Protein AF-A0A175JUQ3-F1 (afdb_monomer_lite)

Radius of gyration: 34.85 Å; chains: 1; bounding box: 75×27×111 Å

Secondary structure (DSSP, 8-state):
-HHHHHHHHHHHHHHHHHHHHHHHHHHHHHHHHHHHHHHHHHHHHHHHHHHHHHHHHHHHHHHHHHTTGGGS---HHHHHHHHT---S-HHHHHHHHHHHHHHHHHHHTT-TT-SPPBS-EEEEE-S-B--SSTTBPPB-TT-EEEEEE--SSEEEEEETTEEEEEEGGGEEE-----

Foldseek 3Di:
DVVVVVVVVVVVVVVVVVVVVVVVVVVVVVVVVVVVVVVVVVVVVVVVVVVVVVVVVVVVQVVCVVVVVVVPDVPVVLVVVLVPDDPDDPPVVVVVNCCVVVVVVVVVVVPPDDDQFDPKAKWAFQDFDDDPDPQADGDDHRDIWIFRADPPQWTWTDDPRDIHIDGPVRIDGDDPPD

InterPro domains:
  IPR001452 SH3 domain [PF07653] (122-172)
  IPR001452 SH3 domain [PR00452] (135-150)
  IPR001452 SH3 domain [PR00452] (151-160)
  IPR001452 SH3 domain [PR00452] (162-174)
  IPR001452 SH3 domain [PS50002] (118-176)
  IPR001452 SH3 domain [SM00326] (121-175)
  IPR036028 SH3-like domain superfamily [SSF50044] (119-172)
  IPR050384 Endophilin/SH3RF [PTHR14167] (102-172)

Sequence (178 aa):
MDKIKQQVMKKKKKKLACSSLISINKKYQQSKEEYLEMRNELKNDRNILLKTISEIAESIGQVFIREGWGCLTMNSKIIERVSQYHWKDEEKNILELTNVITNSVKTHSVQNTTRKPTNVFHGRVVYSYNPQNEYELKLEKGEWITVISTDGEWWEGESKGKIGIFPSHYVERDVKIN

pLDDT: mean 70.4, std 18.43, range [35.06, 96.44]

Organism: Entamoeba histolytica (NCBI:txid5759)

Structure (mmCIF, N/CA/C/O backbone):
data_AF-A0A175JUQ3-F1
#
_entry.id   AF-A0A175JUQ3-F1
#
loop_
_atom_site.group_PDB
_atom_site.id
_atom_site.type_symbol
_atom_site.label_atom_id
_atom_site.label_alt_id
_atom_site.label_comp_id
_atom_site.label_asym_id
_atom_site.label_entity_id
_atom_site.label_seq_id
_atom_site.pdbx_PDB_ins_code
_atom_site.Cartn_x
_atom_site.Cartn_y
_atom_site.Cartn_z
_atom_site.occupancy
_atom_site.B_iso_or_equiv
_atom_site.auth_seq_id
_atom_site.auth_comp_id
_atom_site.auth_asym_id
_atom_site.auth_atom_id
_atom_site.pdbx_PDB_model_num
ATOM 1 N N . MET A 1 1 ? -54.590 1.247 78.002 1.00 59.09 1 MET A N 1
ATOM 2 C CA . MET A 1 1 ? -53.543 0.295 77.559 1.00 59.09 1 MET A CA 1
ATOM 3 C C . MET A 1 1 ? -53.366 0.259 76.036 1.00 59.09 1 MET A C 1
ATOM 5 O O . MET A 1 1 ? -52.228 0.254 75.577 1.00 59.09 1 MET A O 1
ATOM 9 N N . ASP A 1 2 ? -54.436 0.322 75.236 1.00 74.38 2 ASP A N 1
ATOM 10 C CA . ASP A 1 2 ? -54.340 0.114 73.775 1.00 74.38 2 ASP A CA 1
ATOM 11 C C . ASP A 1 2 ? -53.711 1.257 72.970 1.00 74.38 2 ASP A C 1
ATOM 13 O O . ASP A 1 2 ? -52.969 1.004 72.019 1.00 74.38 2 ASP A O 1
ATOM 17 N N . LYS A 1 3 ? -53.904 2.518 73.387 1.00 72.44 3 LYS A N 1
ATOM 18 C CA . LYS A 1 3 ? -53.260 3.676 72.733 1.00 72.44 3 LYS A CA 1
ATOM 19 C C . LYS A 1 3 ? -51.727 3.615 72.815 1.00 72.44 3 LYS A C 1
ATOM 21 O O . LYS A 1 3 ? -51.049 3.898 71.831 1.00 72.44 3 LYS A O 1
ATOM 26 N N . ILE A 1 4 ? -51.183 3.173 73.952 1.00 75.62 4 ILE A N 1
ATOM 27 C CA . ILE A 1 4 ? -49.732 3.025 74.162 1.00 75.62 4 ILE A CA 1
ATOM 28 C C . ILE A 1 4 ? -49.182 1.882 73.295 1.00 75.62 4 ILE A C 1
ATOM 30 O O . ILE A 1 4 ? -48.178 2.063 72.605 1.00 75.62 4 ILE A O 1
ATOM 34 N N . LYS A 1 5 ? -49.877 0.735 73.233 1.00 74.00 5 LYS A N 1
ATOM 35 C CA . LYS A 1 5 ? -49.496 -0.396 72.367 1.00 74.00 5 LYS A CA 1
ATOM 36 C C . LYS A 1 5 ? -49.482 -0.010 70.881 1.00 74.00 5 LYS A C 1
ATOM 38 O O . LYS A 1 5 ? -48.518 -0.325 70.182 1.00 74.00 5 LYS A O 1
ATOM 43 N N . GLN A 1 6 ? -50.482 0.734 70.401 1.00 70.62 6 GLN A N 1
ATOM 44 C CA . GLN A 1 6 ? -50.504 1.231 69.017 1.00 70.62 6 GLN A CA 1
ATOM 45 C C . GLN A 1 6 ? -49.344 2.190 68.710 1.00 70.62 6 GLN A C 1
ATOM 47 O O . GLN A 1 6 ? -48.763 2.136 67.622 1.00 70.62 6 GLN A O 1
ATOM 52 N N . GLN A 1 7 ? -48.970 3.048 69.660 1.00 66.31 7 GLN A N 1
ATOM 53 C CA . GLN A 1 7 ? -47.892 4.019 69.476 1.00 66.31 7 GLN A CA 1
ATOM 54 C C . GLN A 1 7 ? -46.507 3.349 69.448 1.00 66.31 7 GLN A C 1
ATOM 56 O O . GLN A 1 7 ? -45.663 3.704 68.620 1.00 66.31 7 GLN A O 1
ATOM 61 N N . VAL A 1 8 ? -46.304 2.318 70.275 1.00 70.75 8 VAL A N 1
ATOM 62 C CA . VAL A 1 8 ? -45.103 1.465 70.257 1.00 70.75 8 VAL A CA 1
ATOM 63 C C . VAL A 1 8 ? -45.001 0.691 68.939 1.00 70.75 8 VAL A C 1
ATOM 65 O O . VAL A 1 8 ? -43.941 0.687 68.310 1.00 70.75 8 VAL A O 1
ATOM 68 N N . MET A 1 9 ? -46.106 0.117 68.452 1.00 63.47 9 MET A N 1
ATOM 69 C CA . MET A 1 9 ? -46.150 -0.597 67.168 1.00 63.47 9 MET A CA 1
ATOM 70 C C . MET A 1 9 ? -45.868 0.328 65.972 1.00 63.47 9 MET A C 1
ATOM 72 O O . MET A 1 9 ? -45.107 -0.044 65.075 1.00 63.47 9 MET A O 1
ATOM 76 N N . LYS A 1 10 ? -46.398 1.563 65.973 1.00 68.12 10 LYS A N 1
ATOM 77 C CA . LYS A 1 10 ? -46.084 2.587 64.955 1.00 68.12 10 LYS A CA 1
ATOM 78 C C . LYS A 1 10 ? -44.605 2.989 64.972 1.00 68.12 10 LYS A C 1
ATOM 80 O O . LYS A 1 10 ? -43.996 3.063 63.905 1.00 68.12 10 LYS A O 1
ATOM 85 N N . LYS A 1 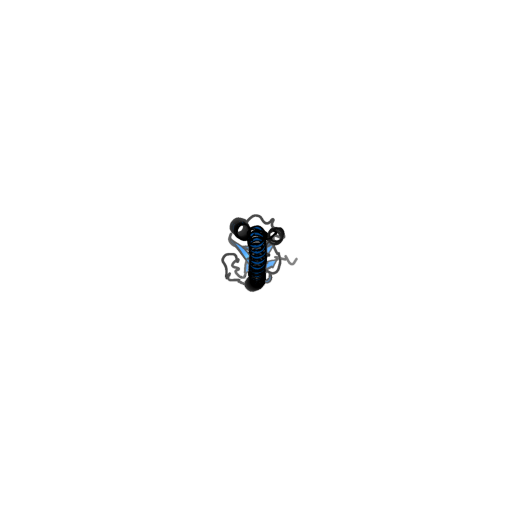11 ? -44.005 3.209 66.152 1.00 64.38 11 LYS A N 1
ATOM 86 C CA . LYS A 1 11 ? -42.563 3.508 66.280 1.00 64.38 11 LYS A CA 1
ATOM 87 C C . LYS A 1 11 ? -41.694 2.345 65.790 1.00 64.38 11 LYS A C 1
ATOM 89 O O . LYS A 1 11 ? -40.727 2.583 65.070 1.00 64.38 11 LYS A O 1
ATOM 94 N N . LYS A 1 12 ? -42.060 1.098 66.110 1.00 63.56 12 LYS A N 1
ATOM 95 C CA . LYS A 1 12 ? -41.340 -0.109 65.670 1.00 63.56 12 LYS A CA 1
ATOM 96 C C . LYS A 1 12 ? -41.406 -0.285 64.146 1.00 63.56 12 LYS A C 1
ATOM 98 O O . LYS A 1 12 ? -40.365 -0.498 63.535 1.00 63.56 12 LYS A O 1
ATOM 103 N N . LYS A 1 13 ? -42.576 -0.072 63.521 1.00 59.97 13 LYS A N 1
ATOM 104 C CA . LYS A 1 13 ? -42.738 -0.053 62.050 1.00 59.97 13 LYS A CA 1
ATOM 105 C C . LYS A 1 13 ? -41.916 1.052 61.374 1.00 59.97 13 LYS A C 1
ATOM 107 O O . LYS A 1 13 ? -41.237 0.771 60.394 1.00 59.97 13 LYS A O 1
ATOM 112 N N . LYS A 1 14 ? -41.912 2.281 61.915 1.00 63.16 14 LYS A N 1
ATOM 113 C CA . LYS A 1 14 ? -41.066 3.383 61.403 1.00 63.16 14 LYS A CA 1
ATOM 114 C C . LYS A 1 14 ? -39.569 3.057 61.488 1.00 63.16 14 LYS A C 1
ATOM 116 O O . LYS A 1 14 ? -38.832 3.345 60.551 1.00 63.16 14 LYS A O 1
ATOM 121 N N . LYS A 1 15 ? -39.121 2.433 62.584 1.00 62.12 15 LYS A N 1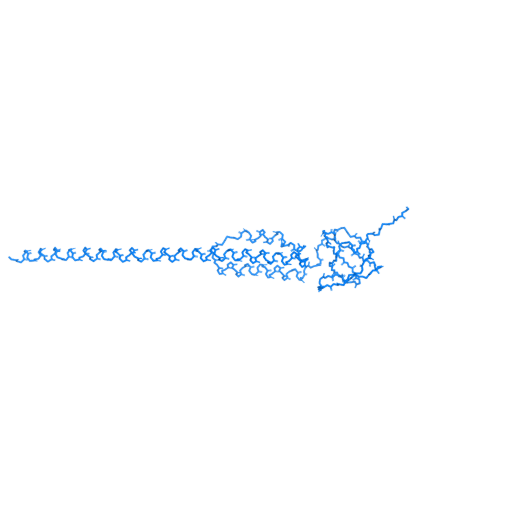
ATOM 122 C CA . LYS A 1 15 ? -37.716 2.032 62.774 1.00 62.12 15 LYS A CA 1
ATOM 123 C C . LYS A 1 15 ? -37.303 0.905 61.811 1.00 62.12 15 LYS A C 1
ATOM 125 O O . LYS A 1 15 ? -36.216 0.971 61.249 1.00 62.12 15 LYS A O 1
ATOM 130 N N . LEU A 1 16 ? -38.193 -0.064 61.564 1.00 61.41 16 LEU A N 1
ATOM 131 C CA . LEU A 1 16 ? -37.998 -1.150 60.587 1.00 61.41 16 LEU A CA 1
ATOM 132 C C . LEU A 1 16 ? -37.934 -0.634 59.136 1.00 61.41 16 LEU A C 1
ATOM 134 O O . LEU A 1 16 ? -37.103 -1.082 58.351 1.00 61.41 16 LEU A O 1
ATOM 138 N N . ALA A 1 17 ? -38.782 0.341 58.791 1.00 67.00 17 ALA A N 1
ATOM 139 C CA . ALA A 1 17 ? -38.772 0.989 57.479 1.00 67.00 17 ALA A CA 1
ATOM 140 C C . ALA A 1 17 ? -37.464 1.763 57.231 1.00 67.00 17 ALA A C 1
ATOM 142 O O . ALA A 1 17 ? -36.911 1.712 56.135 1.00 67.00 17 ALA A O 1
ATOM 143 N N . CYS A 1 18 ? -36.928 2.417 58.267 1.00 68.56 18 CYS A N 1
ATOM 144 C CA . CYS A 1 18 ? -35.662 3.144 58.185 1.00 68.56 18 CYS A CA 1
ATOM 145 C C . CYS A 1 18 ? -34.459 2.199 57.998 1.00 68.56 18 CYS A C 1
ATOM 147 O O . CYS A 1 18 ? -33.593 2.467 57.169 1.00 68.56 18 CYS A O 1
ATOM 149 N N . SER A 1 19 ? -34.423 1.049 58.688 1.00 73.62 19 SER A N 1
ATOM 150 C CA . SER A 1 19 ? -33.337 0.074 58.487 1.00 73.62 19 SER A CA 1
ATOM 151 C C . SER A 1 19 ? -33.409 -0.609 57.117 1.00 73.62 19 SER A C 1
ATOM 153 O O . SER A 1 19 ? -32.368 -0.853 56.508 1.00 73.62 19 SER A O 1
ATOM 155 N N . SER A 1 20 ? -34.618 -0.865 56.599 1.00 78.44 20 SER A N 1
ATOM 156 C CA . SER A 1 20 ? -34.800 -1.349 55.223 1.00 78.44 20 SER A CA 1
ATOM 157 C C . SER A 1 20 ? -34.261 -0.350 54.203 1.00 78.44 20 SER A C 1
ATOM 159 O O . SER A 1 20 ? -33.478 -0.738 53.341 1.00 78.44 20 SER A O 1
ATOM 161 N N . LEU A 1 21 ? -34.589 0.938 54.333 1.00 76.31 21 LEU A N 1
ATOM 162 C CA . LEU A 1 21 ? -34.089 1.985 53.434 1.00 76.31 21 LEU A CA 1
ATOM 163 C C . LEU A 1 21 ? -32.560 2.090 53.436 1.00 76.31 21 LEU A C 1
ATOM 165 O O . LEU A 1 21 ? -31.958 2.195 52.372 1.00 76.31 21 LEU A O 1
ATOM 169 N N . ILE A 1 22 ? -31.922 1.994 54.605 1.00 82.88 22 ILE A N 1
ATOM 170 C CA . ILE A 1 22 ? -30.454 1.993 54.712 1.00 82.88 22 ILE A CA 1
ATOM 171 C C . ILE A 1 22 ? -29.861 0.786 53.978 1.00 82.88 22 ILE A C 1
ATOM 173 O O . ILE A 1 22 ? -28.902 0.933 53.222 1.00 82.88 22 ILE A O 1
ATOM 177 N N . SER A 1 23 ? -30.448 -0.400 54.160 1.00 84.50 23 SER A N 1
ATOM 178 C CA . SER A 1 23 ? -29.981 -1.613 53.482 1.00 84.50 23 SER A CA 1
ATOM 179 C C . SER A 1 23 ? -30.143 -1.537 51.959 1.00 84.50 23 SER A C 1
ATOM 181 O O . SER A 1 23 ? -29.254 -1.964 51.226 1.00 84.50 23 SER A O 1
ATOM 183 N N . ILE A 1 24 ? -31.235 -0.935 51.481 1.00 81.44 24 ILE A N 1
ATOM 184 C CA . ILE A 1 24 ? -31.505 -0.724 50.055 1.00 81.44 24 ILE A CA 1
ATOM 185 C C . ILE A 1 24 ? -30.519 0.288 49.471 1.00 81.44 24 ILE A C 1
ATOM 187 O O . ILE A 1 24 ? -29.923 0.019 48.434 1.00 81.44 24 ILE A O 1
ATOM 191 N N . ASN A 1 25 ? -30.282 1.413 50.153 1.00 79.50 25 ASN A N 1
ATOM 192 C CA . ASN A 1 25 ? -29.301 2.399 49.706 1.00 79.50 25 ASN A CA 1
ATOM 193 C C . ASN A 1 25 ? -27.888 1.798 49.658 1.00 79.50 25 ASN A C 1
ATOM 195 O O . ASN A 1 25 ? -27.155 2.047 48.710 1.00 79.50 25 ASN A O 1
ATOM 199 N N . LYS A 1 26 ? -27.522 0.945 50.625 1.00 89.94 26 LYS A N 1
ATOM 200 C CA . LYS A 1 26 ? -26.234 0.236 50.609 1.00 89.94 26 LYS A CA 1
ATOM 201 C C . LYS A 1 26 ? -26.100 -0.678 49.385 1.00 89.94 26 LYS A C 1
ATOM 203 O O . LYS A 1 26 ? -25.078 -0.625 48.711 1.00 89.94 26 LYS A O 1
ATOM 208 N N . LYS A 1 27 ? -27.140 -1.458 49.061 1.00 89.88 27 LYS A N 1
ATOM 209 C CA . LYS A 1 27 ? -27.172 -2.287 47.841 1.00 89.88 27 LYS A CA 1
ATOM 210 C C . LYS A 1 27 ? -27.084 -1.446 46.567 1.00 89.88 27 LYS A C 1
ATOM 212 O O . LYS A 1 27 ? -26.384 -1.826 45.638 1.00 89.88 27 LYS A O 1
ATOM 217 N N . TYR A 1 28 ? -27.762 -0.300 46.536 1.00 83.19 28 TYR A N 1
ATOM 218 C CA . TYR A 1 28 ? -27.698 0.627 45.410 1.00 83.19 28 TYR A CA 1
ATOM 219 C C . TYR A 1 28 ? -26.287 1.194 45.203 1.00 83.19 28 TYR A C 1
ATOM 221 O O . TYR A 1 28 ? -25.817 1.225 44.072 1.00 83.19 28 TYR A O 1
ATOM 229 N N . GLN A 1 29 ? -25.591 1.602 46.272 1.00 84.25 29 GLN A N 1
ATOM 230 C CA . GLN A 1 29 ? -24.213 2.097 46.149 1.00 84.25 29 GLN A CA 1
ATOM 231 C C . GLN A 1 29 ? -23.262 1.012 45.639 1.00 84.25 29 GLN A C 1
ATOM 233 O O . GLN A 1 29 ? -22.484 1.283 44.734 1.00 84.25 29 GLN A O 1
ATOM 238 N N . GLN A 1 30 ? -23.383 -0.215 46.149 1.00 92.06 30 GLN A N 1
ATOM 239 C CA . GLN A 1 30 ? -22.554 -1.331 45.697 1.00 92.06 30 GLN A CA 1
ATOM 240 C C . GLN A 1 30 ? -22.781 -1.646 44.210 1.00 92.06 30 GLN A C 1
ATOM 242 O O . GLN A 1 30 ? -21.837 -1.695 43.433 1.00 92.06 30 GLN A O 1
ATOM 247 N N . SER A 1 31 ? -24.041 -1.751 43.781 1.00 85.88 31 SER A N 1
ATOM 248 C CA . SER A 1 31 ? -24.365 -1.995 42.369 1.00 85.88 31 SER A CA 1
ATOM 249 C C . SER A 1 31 ? -23.921 -0.841 41.455 1.00 85.88 31 SER A C 1
ATOM 251 O O . SER A 1 31 ? -23.535 -1.055 40.306 1.00 85.88 31 SER A O 1
ATOM 253 N N . LYS A 1 32 ? -23.926 0.399 41.962 1.00 89.38 32 LYS A N 1
ATOM 254 C CA . LYS A 1 32 ? -23.399 1.568 41.249 1.00 89.38 32 LYS A CA 1
ATOM 255 C C . LYS A 1 32 ? -21.877 1.499 41.075 1.00 89.38 32 LYS A C 1
ATOM 257 O O . LYS A 1 32 ? -21.392 1.890 40.015 1.00 89.38 32 LYS A O 1
ATOM 262 N N . GLU A 1 33 ? -21.142 1.050 42.090 1.00 91.38 33 GLU A N 1
ATOM 263 C CA . GLU A 1 33 ? -19.687 0.848 42.015 1.00 91.38 33 GLU A CA 1
ATOM 264 C C . GLU A 1 33 ? -19.333 -0.243 40.998 1.00 91.38 33 GLU A C 1
ATOM 266 O O . GLU A 1 33 ? -18.528 0.014 40.107 1.00 91.38 33 GLU A O 1
ATOM 271 N N . GLU A 1 34 ? -20.028 -1.382 41.032 1.00 91.44 34 GLU A N 1
ATOM 272 C CA . GLU A 1 34 ? -19.866 -2.472 40.054 1.00 91.44 34 GLU A CA 1
ATOM 273 C C . GLU A 1 34 ? -20.115 -1.991 38.610 1.00 91.44 34 GLU A C 1
ATOM 275 O O . GLU A 1 34 ? -19.347 -2.285 37.694 1.00 91.44 34 GLU A O 1
ATOM 280 N N . TYR A 1 35 ? -21.152 -1.173 38.392 1.00 82.38 35 TYR A N 1
ATOM 281 C CA . TYR A 1 35 ? -21.417 -0.567 37.082 1.00 82.38 35 TYR A CA 1
ATOM 282 C C . TYR A 1 35 ? -20.300 0.390 36.628 1.00 82.38 35 TYR A C 1
ATOM 284 O O . TYR A 1 35 ? -19.966 0.458 35.442 1.00 82.38 35 TYR A O 1
ATOM 292 N N . LEU A 1 36 ? -19.733 1.169 37.553 1.00 84.69 36 LEU A N 1
ATOM 293 C CA . LEU A 1 36 ? -18.638 2.098 37.262 1.00 84.69 36 LEU A CA 1
ATOM 294 C C . LEU A 1 36 ? -17.354 1.360 36.877 1.00 84.69 36 LEU A C 1
ATOM 296 O O . LEU A 1 36 ? -16.658 1.811 35.967 1.00 84.69 36 LEU A O 1
ATOM 300 N N . GLU A 1 37 ? -17.067 0.243 37.539 1.00 92.56 37 GLU A N 1
ATOM 301 C CA . GLU A 1 37 ? -15.923 -0.617 37.246 1.00 92.56 37 GLU A CA 1
ATOM 302 C C . GLU A 1 37 ? -16.051 -1.246 35.856 1.00 92.56 37 GLU A C 1
ATOM 304 O O . GLU A 1 37 ? -15.208 -0.998 34.994 1.00 92.56 37 GLU A O 1
ATOM 309 N N . MET A 1 38 ? -17.189 -1.884 35.572 1.00 89.38 38 MET A N 1
ATOM 310 C CA . MET A 1 38 ? -17.497 -2.458 34.257 1.00 89.38 38 MET A CA 1
ATOM 311 C C . MET A 1 38 ? -17.416 -1.417 33.127 1.00 89.38 38 MET A C 1
ATOM 313 O O . MET A 1 38 ? -16.899 -1.675 32.040 1.00 89.38 38 MET A O 1
ATOM 317 N N . ARG A 1 39 ? -17.877 -0.184 33.378 1.00 83.06 39 ARG A N 1
ATOM 318 C CA . ARG A 1 39 ? -17.752 0.921 32.415 1.00 83.06 39 ARG A CA 1
ATOM 319 C C . ARG A 1 39 ? -16.293 1.299 32.143 1.00 83.06 39 ARG A C 1
ATOM 321 O O . ARG A 1 39 ? -15.976 1.733 31.034 1.00 83.06 39 ARG A O 1
ATOM 328 N N . ASN A 1 40 ? -15.426 1.233 33.148 1.00 86.44 40 ASN A N 1
ATOM 329 C CA . ASN A 1 40 ? -14.011 1.554 32.988 1.00 86.44 40 ASN A CA 1
ATOM 330 C C . ASN A 1 40 ? -13.266 0.444 32.240 1.00 86.44 40 ASN A C 1
ATOM 332 O O . ASN A 1 40 ? -12.444 0.771 31.387 1.00 86.44 40 ASN A O 1
ATOM 336 N N . GLU A 1 41 ? -13.609 -0.822 32.479 1.00 88.44 41 GLU A N 1
ATOM 337 C CA . GLU A 1 41 ? -13.105 -1.963 31.701 1.00 88.44 41 GLU A CA 1
ATOM 338 C C . GLU A 1 41 ? -13.455 -1.814 30.216 1.00 88.44 41 GLU A C 1
ATOM 340 O O . GLU A 1 41 ? -12.561 -1.774 29.377 1.00 88.44 41 GLU A O 1
ATOM 345 N N . LEU A 1 42 ? -14.725 -1.542 29.893 1.00 80.75 42 LEU A N 1
ATOM 346 C CA . LEU A 1 42 ? -15.169 -1.272 28.516 1.00 80.75 42 LEU A CA 1
ATOM 347 C C . LEU A 1 42 ? -14.404 -0.119 27.848 1.00 80.75 42 LEU A C 1
ATOM 349 O O . LEU A 1 42 ? -14.066 -0.175 26.665 1.00 80.75 42 LEU A O 1
ATOM 353 N N . LYS A 1 43 ? -14.112 0.955 28.593 1.00 79.38 43 LYS A N 1
ATOM 354 C CA . LYS A 1 43 ? -13.283 2.056 28.074 1.00 79.38 43 LYS A CA 1
ATOM 355 C C . LYS A 1 43 ? -11.852 1.611 27.795 1.00 79.38 43 LYS A C 1
ATOM 357 O O . LYS A 1 43 ? -11.260 2.095 26.831 1.00 79.38 43 LYS A O 1
ATOM 362 N N . ASN A 1 44 ? -11.293 0.759 28.647 1.00 85.38 44 ASN A N 1
ATOM 363 C CA . ASN A 1 44 ? -9.950 0.231 28.478 1.00 85.38 44 ASN A CA 1
ATOM 364 C C . ASN A 1 44 ? -9.875 -0.676 27.244 1.00 85.38 44 ASN A C 1
ATOM 366 O O . ASN A 1 44 ? -9.029 -0.447 26.383 1.00 85.38 44 ASN A O 1
ATOM 370 N N . ASP A 1 45 ? -10.827 -1.595 27.090 1.00 84.69 45 ASP A N 1
ATOM 371 C CA . ASP A 1 45 ? -10.925 -2.488 25.931 1.00 84.69 45 ASP A CA 1
ATOM 372 C C . ASP A 1 45 ? -11.070 -1.702 24.625 1.00 84.69 45 ASP A C 1
ATOM 374 O O . ASP A 1 45 ? -10.360 -1.957 23.651 1.00 84.69 45 ASP A O 1
ATOM 378 N N . ARG A 1 46 ? -11.904 -0.652 24.621 1.00 78.56 46 ARG A N 1
ATOM 379 C CA . ARG A 1 46 ? -12.022 0.271 23.483 1.00 78.56 46 ARG A CA 1
ATOM 380 C C . ARG A 1 46 ? -10.683 0.915 23.124 1.00 78.56 46 ARG A C 1
ATOM 382 O O . ARG A 1 46 ? -10.347 1.035 21.949 1.00 78.56 46 ARG A O 1
ATOM 389 N N . ASN A 1 47 ? -9.926 1.370 24.120 1.00 73.88 47 ASN A N 1
ATOM 390 C CA . ASN A 1 47 ? -8.632 2.006 23.878 1.00 73.88 47 ASN A CA 1
ATOM 391 C C . ASN A 1 47 ? -7.605 1.001 23.334 1.00 73.88 47 ASN A C 1
ATOM 393 O O . ASN A 1 47 ? -6.828 1.356 22.448 1.00 73.88 47 ASN A O 1
ATOM 397 N N . ILE A 1 48 ? -7.630 -0.245 23.818 1.00 77.50 48 ILE A N 1
ATOM 398 C CA . ILE A 1 48 ? -6.793 -1.333 23.298 1.00 77.50 48 ILE A CA 1
ATOM 399 C C . ILE A 1 48 ? -7.121 -1.590 21.825 1.00 77.50 48 ILE A C 1
ATOM 401 O O . ILE A 1 48 ? -6.203 -1.589 21.006 1.00 77.50 48 ILE A O 1
ATOM 405 N N . LEU A 1 49 ? -8.406 -1.724 21.477 1.00 70.50 49 LEU A N 1
ATOM 406 C CA . LEU A 1 49 ? -8.870 -1.933 20.099 1.00 70.50 49 LEU A CA 1
ATOM 407 C C . LEU A 1 49 ? -8.446 -0.798 19.160 1.00 70.50 49 LEU A C 1
ATOM 409 O O . LEU A 1 49 ? -7.917 -1.050 18.079 1.00 70.50 49 LEU A O 1
ATOM 413 N N . LEU A 1 50 ? -8.625 0.461 19.573 1.00 64.88 50 LEU A N 1
ATOM 414 C CA . LEU A 1 50 ? -8.209 1.620 18.773 1.00 64.88 50 LEU A CA 1
ATOM 415 C C . LEU A 1 50 ? -6.697 1.631 18.515 1.00 64.88 50 LEU A C 1
ATOM 417 O O . LEU A 1 50 ? -6.257 1.979 17.415 1.00 64.88 50 LEU A O 1
ATOM 421 N N . LYS A 1 51 ? -5.902 1.216 19.506 1.00 70.81 51 LYS A N 1
ATOM 422 C CA . LYS A 1 51 ? -4.454 1.082 19.353 1.00 70.81 51 LYS A CA 1
ATOM 423 C C . LYS A 1 51 ? -4.094 -0.045 18.381 1.00 70.81 51 LYS A C 1
ATOM 425 O O . LYS A 1 51 ? -3.303 0.188 17.475 1.00 70.81 51 LYS A O 1
ATOM 430 N N . THR A 1 52 ? -4.725 -1.216 18.500 1.00 70.00 52 THR A N 1
ATOM 431 C CA . THR A 1 52 ? -4.451 -2.359 17.606 1.00 70.00 52 THR A CA 1
ATOM 432 C C . THR A 1 52 ? -4.839 -2.058 16.162 1.00 70.00 52 THR A C 1
ATOM 434 O O . THR A 1 52 ? -4.090 -2.383 15.250 1.00 70.00 52 THR A O 1
ATOM 437 N N . ILE A 1 53 ? -5.973 -1.385 15.935 1.00 65.00 53 ILE A N 1
ATOM 438 C CA . ILE A 1 53 ? -6.375 -0.927 14.595 1.00 65.00 53 ILE A CA 1
ATOM 439 C C . ILE A 1 53 ? -5.316 0.004 13.997 1.00 65.00 53 ILE A C 1
ATOM 441 O O . ILE A 1 53 ? -4.987 -0.126 12.821 1.00 65.00 53 ILE A O 1
ATOM 445 N N . SER A 1 54 ? -4.771 0.921 14.799 1.00 60.78 54 SER A N 1
ATOM 446 C CA . SER A 1 54 ? -3.738 1.856 14.340 1.00 60.78 54 SER A CA 1
ATOM 447 C C . SER A 1 54 ? -2.441 1.127 13.975 1.00 60.78 54 SER A C 1
ATOM 449 O O . SER A 1 54 ? -1.883 1.375 12.911 1.00 60.78 54 SER A O 1
ATOM 451 N N . GLU A 1 55 ? -2.007 0.173 14.803 1.00 63.09 55 GLU A N 1
ATOM 452 C CA . GLU A 1 55 ? -0.819 -0.657 14.551 1.00 63.09 55 GLU A CA 1
ATOM 453 C C . GLU A 1 55 ? -0.990 -1.542 13.302 1.00 63.09 55 GLU A C 1
ATOM 455 O O . GLU A 1 55 ? -0.075 -1.662 12.488 1.00 63.09 55 GLU A O 1
ATOM 460 N N . ILE A 1 56 ? -2.177 -2.126 13.101 1.00 64.38 56 ILE A N 1
ATOM 461 C CA . ILE A 1 56 ? -2.498 -2.904 11.895 1.00 64.38 56 ILE A CA 1
ATOM 462 C C . ILE A 1 56 ? -2.500 -1.999 10.662 1.00 64.38 56 ILE A C 1
ATOM 464 O O . ILE A 1 56 ? -1.924 -2.366 9.642 1.00 64.38 56 ILE A O 1
ATOM 468 N N . ALA A 1 57 ? -3.114 -0.816 10.739 1.00 60.56 57 ALA A N 1
ATOM 469 C CA . ALA A 1 57 ? -3.125 0.141 9.638 1.00 60.56 57 ALA A CA 1
ATOM 470 C C . ALA A 1 57 ? -1.706 0.593 9.260 1.00 60.56 57 ALA A C 1
ATOM 472 O O . ALA A 1 57 ? -1.398 0.702 8.075 1.00 60.56 57 ALA A O 1
ATOM 473 N N . GLU A 1 58 ? -0.829 0.797 10.245 1.00 61.34 58 GLU A N 1
ATOM 474 C CA . GLU A 1 58 ? 0.581 1.112 10.021 1.00 61.34 58 GLU A CA 1
ATOM 475 C C . GLU A 1 58 ? 1.333 -0.063 9.385 1.00 61.34 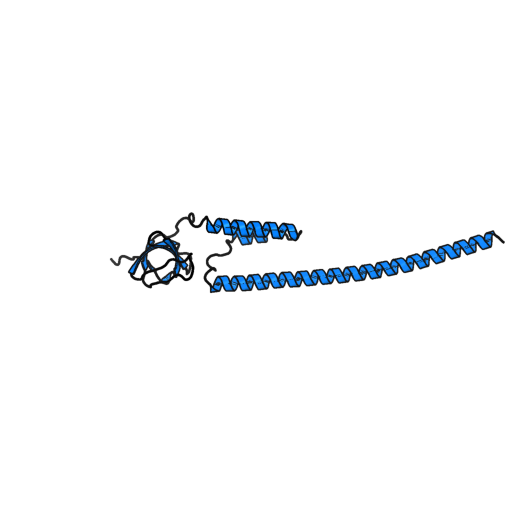58 GLU A C 1
ATOM 477 O O . GLU A 1 58 ? 2.033 0.126 8.392 1.00 61.34 58 GLU A O 1
ATOM 482 N N . SER A 1 59 ? 1.144 -1.286 9.890 1.00 59.66 59 SER A N 1
ATOM 483 C CA . SER A 1 59 ? 1.763 -2.494 9.333 1.00 59.66 59 SER A CA 1
ATOM 484 C C . SER A 1 59 ? 1.334 -2.736 7.884 1.00 59.66 59 SER A C 1
ATOM 486 O O . SER A 1 59 ? 2.175 -2.972 7.015 1.00 59.66 59 SER A O 1
ATOM 488 N N . ILE A 1 60 ? 0.038 -2.592 7.600 1.00 57.56 60 ILE A N 1
ATOM 489 C CA . ILE A 1 60 ? -0.509 -2.624 6.244 1.00 57.56 60 ILE A CA 1
ATOM 490 C C . ILE A 1 60 ? 0.137 -1.511 5.414 1.00 57.56 60 ILE A C 1
ATOM 492 O O . ILE A 1 60 ? 0.699 -1.798 4.366 1.00 57.56 60 ILE A O 1
ATOM 496 N N . GLY A 1 61 ? 0.147 -0.265 5.889 1.00 55.09 61 GLY A N 1
ATOM 497 C CA . GLY A 1 61 ? 0.780 0.854 5.189 1.00 55.09 61 GLY A CA 1
ATOM 498 C C . GLY A 1 61 ? 2.244 0.587 4.820 1.00 55.09 61 GLY A C 1
ATOM 499 O O . GLY A 1 61 ? 2.645 0.832 3.685 1.00 55.09 61 GLY A O 1
ATOM 500 N N . GLN A 1 62 ? 3.026 0.010 5.734 1.00 53.38 62 GLN A N 1
ATOM 501 C CA . GLN A 1 62 ? 4.421 -0.363 5.488 1.00 53.38 62 GLN A CA 1
ATOM 502 C C . GLN A 1 62 ? 4.559 -1.470 4.437 1.00 53.38 62 GLN A C 1
ATOM 504 O O . GLN A 1 62 ? 5.427 -1.373 3.570 1.00 53.38 62 GLN A O 1
ATOM 509 N N . VAL A 1 63 ? 3.703 -2.499 4.473 1.00 52.12 63 VAL A N 1
ATOM 510 C CA . VAL A 1 63 ? 3.672 -3.549 3.440 1.00 52.12 63 VAL A CA 1
ATOM 511 C C . VAL A 1 63 ? 3.317 -2.939 2.086 1.00 52.12 63 VAL A C 1
ATOM 513 O O . VAL A 1 63 ? 4.019 -3.172 1.111 1.00 52.12 63 VAL A O 1
ATOM 516 N N . PHE A 1 64 ? 2.304 -2.078 2.021 1.00 50.09 64 PHE A N 1
ATOM 517 C CA . PHE A 1 64 ? 1.915 -1.405 0.781 1.00 50.09 64 PHE A CA 1
ATOM 518 C C . PHE A 1 64 ? 3.039 -0.515 0.219 1.00 50.09 64 PHE A C 1
ATOM 520 O O . PHE A 1 64 ? 3.254 -0.500 -0.989 1.00 50.09 64 PHE A O 1
ATOM 527 N N . ILE A 1 65 ? 3.800 0.188 1.065 1.00 51.62 65 ILE A N 1
ATOM 528 C CA . ILE A 1 65 ? 4.972 0.968 0.633 1.00 51.62 65 ILE A CA 1
ATOM 529 C C . ILE A 1 65 ? 6.083 0.048 0.110 1.00 51.62 65 ILE A C 1
ATOM 531 O O . ILE A 1 65 ? 6.619 0.293 -0.969 1.00 51.62 65 ILE A O 1
ATOM 535 N N . ARG A 1 66 ? 6.416 -1.014 0.854 1.00 50.44 66 ARG A N 1
ATOM 536 C CA . ARG A 1 66 ? 7.502 -1.944 0.511 1.00 50.44 66 ARG A CA 1
ATOM 537 C C . ARG A 1 66 ? 7.244 -2.686 -0.796 1.00 50.44 66 ARG A C 1
ATOM 539 O O . ARG A 1 66 ? 8.165 -2.853 -1.585 1.00 50.44 66 ARG A O 1
ATOM 546 N N . GLU A 1 67 ? 6.005 -3.108 -1.020 1.00 55.03 67 GLU A N 1
ATOM 547 C CA . GLU A 1 67 ? 5.606 -3.857 -2.215 1.00 55.03 67 GLU A CA 1
ATOM 548 C C . GLU A 1 67 ? 5.284 -2.932 -3.414 1.00 55.03 67 GLU A C 1
ATOM 550 O O . GLU A 1 67 ? 4.760 -3.390 -4.425 1.00 55.03 67 GLU A O 1
ATOM 555 N N . GLY A 1 68 ? 5.548 -1.620 -3.321 1.00 42.06 68 GLY A N 1
ATOM 556 C CA . GLY A 1 68 ? 5.360 -0.677 -4.435 1.00 42.06 68 GLY A CA 1
ATOM 557 C C . GLY A 1 68 ? 3.916 -0.219 -4.675 1.00 42.06 68 GLY A C 1
ATOM 558 O O . GLY A 1 68 ? 3.653 0.515 -5.622 1.00 42.06 68 GLY A O 1
ATOM 559 N N . TRP A 1 69 ? 2.979 -0.571 -3.791 1.00 44.41 69 TRP A N 1
ATOM 560 C CA . TRP A 1 69 ? 1.579 -0.129 -3.835 1.00 44.41 69 TRP A CA 1
ATOM 561 C C . TRP A 1 69 ? 1.388 1.293 -3.278 1.00 44.41 69 TRP A C 1
ATOM 563 O O . TRP A 1 69 ? 0.296 1.848 -3.370 1.00 44.41 69 TRP A O 1
ATOM 573 N N . GLY A 1 70 ? 2.439 1.917 -2.730 1.00 41.03 70 GLY A N 1
ATOM 574 C CA . GLY A 1 70 ? 2.423 3.284 -2.186 1.00 41.03 70 GLY A CA 1
ATOM 575 C C . GLY A 1 70 ? 2.117 4.396 -3.205 1.00 41.03 70 GLY A C 1
ATOM 576 O O . GLY A 1 70 ? 1.738 5.496 -2.807 1.00 41.03 70 GLY A O 1
ATOM 577 N N . CYS A 1 71 ? 2.217 4.121 -4.511 1.00 44.41 71 CYS A N 1
ATOM 578 C CA . CYS A 1 71 ? 1.762 5.026 -5.576 1.00 44.41 71 CYS A CA 1
ATOM 579 C C . CYS A 1 71 ? 0.225 5.060 -5.710 1.00 44.41 71 CYS A C 1
ATOM 581 O O . CYS A 1 71 ? -0.344 6.053 -6.171 1.00 44.41 71 CYS A O 1
ATOM 583 N N . LEU A 1 72 ? -0.470 4.037 -5.202 1.00 46.06 72 LEU A N 1
ATOM 584 C CA . LEU A 1 72 ? -1.885 4.102 -4.862 1.00 46.06 72 LEU A CA 1
ATOM 585 C C . LEU A 1 72 ? -1.994 4.677 -3.454 1.00 46.06 72 LEU A C 1
ATOM 587 O O . LEU A 1 72 ? -2.378 3.992 -2.506 1.00 46.06 72 LEU A O 1
ATOM 591 N N . THR A 1 73 ? -1.665 5.964 -3.309 1.00 43.41 73 THR A N 1
ATOM 592 C CA . THR A 1 73 ? -2.205 6.740 -2.189 1.00 43.41 73 THR A CA 1
ATOM 593 C C . THR A 1 73 ? -3.659 6.314 -2.012 1.00 43.41 73 THR A C 1
ATOM 595 O O . THR A 1 73 ? -4.411 6.273 -2.994 1.00 43.41 73 THR A O 1
ATOM 598 N N . MET A 1 74 ? -4.069 5.944 -0.792 1.00 48.16 74 MET A N 1
ATOM 599 C CA . MET A 1 74 ? -5.489 6.001 -0.465 1.00 48.16 74 MET A CA 1
ATOM 600 C C . MET A 1 74 ? -5.938 7.367 -0.964 1.00 48.16 74 MET A C 1
ATOM 602 O O . MET A 1 74 ? -5.478 8.385 -0.449 1.00 48.16 74 MET A O 1
ATOM 606 N N . ASN A 1 75 ? -6.701 7.366 -2.057 1.00 53.88 75 ASN A N 1
ATOM 607 C CA . ASN A 1 75 ? -7.019 8.561 -2.824 1.00 53.88 75 ASN A CA 1
ATOM 608 C C . ASN A 1 75 ? -7.453 9.615 -1.799 1.00 53.88 75 ASN A C 1
ATOM 610 O O . ASN A 1 75 ? -8.266 9.254 -0.952 1.00 53.88 75 ASN A O 1
ATOM 614 N N . SER A 1 76 ? -6.897 10.836 -1.758 1.00 47.38 76 SER A N 1
ATOM 615 C CA . SER A 1 76 ? -7.073 11.717 -0.576 1.00 47.38 76 SER A CA 1
ATOM 616 C C . SER A 1 76 ? -8.551 11.915 -0.196 1.00 47.38 76 SER A C 1
ATOM 618 O O . SER A 1 76 ? -8.886 12.068 0.972 1.00 47.38 76 SER A O 1
ATOM 620 N N . LYS A 1 77 ? -9.443 11.773 -1.184 1.00 50.53 77 LYS A N 1
ATOM 621 C CA . LYS A 1 77 ? -10.908 11.725 -1.080 1.00 50.53 77 LYS A CA 1
ATOM 622 C C . LYS A 1 77 ? -11.470 10.599 -0.197 1.00 50.53 77 LYS A C 1
ATOM 624 O O . LYS A 1 77 ? -12.549 10.755 0.359 1.00 50.53 77 LYS A O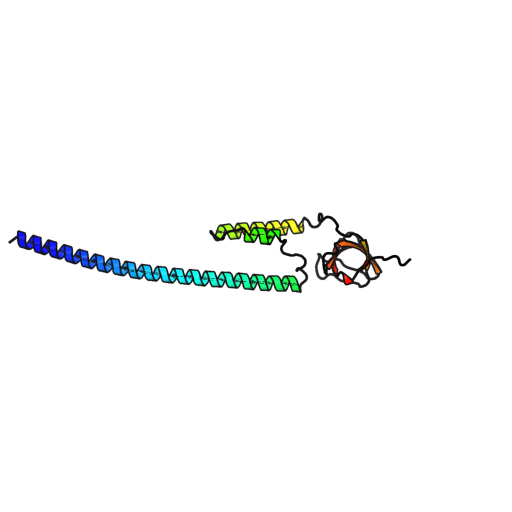 1
ATOM 629 N N . ILE A 1 78 ? -10.810 9.445 -0.116 1.00 53.50 78 ILE A N 1
ATOM 630 C CA . ILE A 1 78 ? -11.164 8.316 0.758 1.00 53.50 78 ILE A CA 1
ATOM 631 C C . ILE A 1 78 ? -10.797 8.664 2.195 1.00 53.50 78 ILE A C 1
ATOM 633 O O . ILE A 1 78 ? -11.655 8.555 3.062 1.00 53.50 78 ILE A O 1
ATOM 637 N N . ILE A 1 79 ? -9.575 9.148 2.438 1.00 50.41 79 ILE A N 1
ATOM 638 C CA . ILE A 1 79 ? -9.149 9.590 3.774 1.00 50.41 79 ILE A CA 1
ATOM 639 C C . ILE A 1 79 ? -10.039 10.738 4.261 1.00 50.41 79 ILE A C 1
ATOM 641 O O . ILE A 1 79 ? -10.511 10.698 5.392 1.00 50.41 79 ILE A O 1
ATOM 645 N N . GLU A 1 80 ? -10.345 11.714 3.404 1.00 51.31 80 GLU A N 1
ATOM 646 C CA . GLU A 1 80 ? -11.236 12.839 3.712 1.00 51.31 80 GLU A CA 1
ATOM 647 C C . GLU A 1 80 ? -12.669 12.377 4.024 1.00 51.31 80 GLU A C 1
ATOM 649 O O . GLU A 1 80 ? -13.270 12.818 4.997 1.00 51.31 80 GLU A O 1
ATOM 654 N N . ARG A 1 81 ? -13.213 11.421 3.260 1.00 53.00 81 ARG A N 1
ATOM 655 C CA . ARG A 1 81 ? -14.543 10.856 3.540 1.00 53.00 81 ARG A CA 1
ATOM 656 C C . ARG A 1 81 ? -14.573 10.032 4.817 1.00 53.00 81 ARG A C 1
ATOM 658 O O . ARG A 1 81 ? -15.518 10.162 5.578 1.00 53.00 81 ARG A O 1
ATOM 665 N N . VAL A 1 82 ? -13.559 9.205 5.063 1.00 51.88 82 VAL A N 1
ATOM 666 C CA . VAL A 1 82 ? -13.459 8.384 6.280 1.00 51.88 82 VAL A CA 1
ATOM 667 C C . VAL A 1 82 ? -13.299 9.270 7.517 1.00 51.88 82 VAL A C 1
ATOM 669 O O . VAL A 1 82 ? -13.928 9.006 8.536 1.00 51.88 82 VAL A O 1
ATOM 672 N N . SER A 1 83 ? -12.531 10.358 7.417 1.00 52.75 83 SER A N 1
ATOM 673 C CA . SER A 1 83 ? -12.329 11.313 8.517 1.00 52.75 83 SER A CA 1
ATOM 674 C C . SER A 1 83 ? -13.546 12.199 8.816 1.00 52.75 83 SER A C 1
ATOM 676 O O . SER A 1 83 ? -13.624 12.761 9.906 1.00 52.75 83 SER A O 1
ATOM 678 N N . GLN A 1 84 ? -14.519 12.294 7.904 1.00 51.81 84 GLN A N 1
ATOM 679 C CA . GLN A 1 84 ? -15.781 13.011 8.127 1.00 51.81 84 GLN A CA 1
ATOM 680 C C . GLN A 1 84 ? -16.814 12.219 8.940 1.00 51.81 84 GLN A C 1
ATOM 682 O O . GLN A 1 84 ? -17.769 12.814 9.445 1.00 51.81 84 GLN A O 1
ATOM 687 N N . TYR A 1 85 ? -16.663 10.901 9.085 1.00 52.09 85 TYR A N 1
ATOM 688 C CA . TYR A 1 85 ? -17.621 10.134 9.871 1.00 52.09 85 TYR A CA 1
ATOM 689 C C . TYR A 1 85 ? -17.351 10.253 11.375 1.00 52.09 85 TYR A C 1
ATOM 691 O O . TYR A 1 85 ? -16.239 10.069 11.867 1.00 52.09 85 TYR A O 1
ATOM 699 N N . HIS A 1 86 ? -18.418 10.514 12.130 1.00 47.75 86 HIS A N 1
ATOM 700 C CA . HIS A 1 86 ? -18.392 10.572 13.587 1.00 47.75 86 HIS A CA 1
ATOM 701 C C . HIS A 1 86 ? -18.810 9.210 14.164 1.00 47.75 86 HIS A C 1
ATOM 703 O O . HIS A 1 86 ? -19.967 8.808 14.031 1.00 47.75 86 HIS A O 1
ATOM 709 N N . TRP A 1 87 ? -17.894 8.505 14.837 1.00 47.88 87 TRP A N 1
ATOM 710 C CA . TRP A 1 87 ? -18.184 7.221 15.497 1.00 47.88 87 TRP A CA 1
ATOM 711 C C . TRP A 1 87 ? -19.163 7.411 16.660 1.00 47.88 87 TRP A C 1
ATOM 713 O O . TRP A 1 87 ? -18.768 7.805 17.759 1.00 47.88 87 TRP A O 1
ATOM 723 N N . LYS A 1 88 ? -20.452 7.161 16.407 1.00 45.56 88 LYS A N 1
ATOM 724 C CA . LYS A 1 88 ? -21.506 7.177 17.434 1.00 45.56 88 LYS A CA 1
ATOM 725 C C . LYS A 1 88 ? -22.285 5.863 17.569 1.00 45.56 88 LYS A C 1
ATOM 727 O O . LYS A 1 88 ? -22.732 5.597 18.673 1.00 45.56 88 LYS A O 1
ATOM 732 N N . ASP A 1 89 ? -22.373 5.040 16.520 1.00 46.09 89 ASP A N 1
ATOM 733 C CA . ASP A 1 89 ? -22.999 3.705 16.546 1.00 46.09 89 ASP A CA 1
ATOM 734 C C . ASP A 1 89 ? -22.127 2.699 15.773 1.00 46.09 89 ASP A C 1
ATOM 736 O O . ASP A 1 89 ? -21.797 2.935 14.608 1.00 46.09 89 ASP A O 1
ATOM 740 N N . GLU A 1 90 ? -21.715 1.607 16.424 1.00 51.78 90 GLU A N 1
ATOM 741 C CA . GLU A 1 90 ? -20.634 0.710 15.970 1.00 51.78 90 GLU A CA 1
ATOM 742 C C . GLU A 1 90 ? -21.031 -0.222 14.807 1.00 51.78 90 GLU A C 1
ATOM 744 O O . GLU A 1 90 ? -20.247 -0.402 13.878 1.00 51.78 90 GLU A O 1
ATOM 749 N N . GLU A 1 91 ? -22.252 -0.763 14.771 1.00 46.91 91 GLU A N 1
ATOM 750 C CA . GLU A 1 91 ? -22.616 -1.783 13.766 1.00 46.91 91 GLU A CA 1
ATOM 751 C C . GLU A 1 91 ? -22.981 -1.206 12.389 1.00 46.91 91 GLU A C 1
ATOM 753 O O . GLU A 1 91 ? -22.606 -1.762 11.355 1.00 46.91 91 GLU A O 1
ATOM 758 N N . LYS A 1 92 ? -23.678 -0.062 12.346 1.00 50.50 92 LYS A N 1
ATOM 759 C CA . LYS A 1 92 ? -24.033 0.590 11.072 1.00 50.50 92 LYS A CA 1
ATOM 760 C C . LYS A 1 92 ? -22.827 1.246 10.405 1.00 50.50 92 LYS A C 1
ATOM 762 O O . LYS A 1 92 ? -22.695 1.141 9.189 1.00 50.50 92 LYS A O 1
ATOM 767 N N . ASN A 1 93 ? -21.922 1.842 11.186 1.00 53.97 93 ASN A N 1
ATOM 768 C CA . ASN A 1 93 ? -20.723 2.478 10.639 1.00 53.97 93 ASN A CA 1
ATOM 769 C C . ASN A 1 93 ? -19.780 1.458 9.997 1.00 53.97 93 ASN A C 1
ATOM 771 O O . ASN A 1 93 ? -19.265 1.721 8.920 1.00 53.97 93 ASN A O 1
ATOM 775 N N . ILE A 1 94 ? -19.575 0.276 10.590 1.00 50.41 94 ILE A N 1
ATOM 776 C CA . ILE A 1 94 ? -18.660 -0.720 10.008 1.00 50.41 94 ILE A CA 1
ATOM 777 C C . ILE A 1 94 ? -19.183 -1.234 8.662 1.00 50.41 94 ILE A C 1
ATOM 779 O O . ILE A 1 94 ? -18.400 -1.341 7.716 1.00 50.41 94 ILE A O 1
ATOM 783 N N . LEU A 1 95 ? -20.489 -1.503 8.541 1.00 55.84 95 LEU A N 1
ATOM 784 C CA . LEU A 1 95 ? -21.099 -1.972 7.291 1.00 55.84 95 LEU A CA 1
ATOM 785 C C . LEU A 1 95 ? -21.102 -0.881 6.203 1.00 55.84 95 LEU A C 1
ATOM 787 O O . LEU A 1 95 ? -20.889 -1.153 5.022 1.00 55.84 95 LEU A O 1
ATOM 791 N N . GLU A 1 96 ? -21.307 0.373 6.597 1.00 59.62 96 GLU A N 1
ATOM 792 C CA . GLU A 1 96 ? -21.286 1.520 5.689 1.00 59.62 96 GLU A CA 1
ATOM 793 C C . GLU A 1 96 ? -19.857 1.836 5.214 1.00 59.62 96 GLU A C 1
ATOM 795 O O . GLU A 1 96 ? -19.629 2.014 4.017 1.00 59.62 96 GLU A O 1
ATOM 800 N N . LEU A 1 97 ? -18.863 1.761 6.105 1.00 58.00 97 LEU A N 1
ATOM 801 C CA . LEU A 1 97 ? -17.444 1.899 5.766 1.00 58.00 97 LEU A CA 1
ATOM 802 C C . LEU A 1 97 ? -16.948 0.758 4.882 1.00 58.00 97 LEU A C 1
ATOM 804 O O . LEU A 1 97 ? -16.263 1.012 3.892 1.00 58.00 97 LEU A O 1
ATOM 808 N N . THR A 1 98 ? -17.311 -0.492 5.185 1.00 54.03 98 THR A N 1
ATOM 809 C CA . THR A 1 98 ? -16.951 -1.626 4.320 1.00 54.03 98 THR A CA 1
ATOM 810 C C . THR A 1 98 ? -17.583 -1.485 2.946 1.00 54.03 98 THR A C 1
ATOM 812 O O . THR A 1 98 ? -16.907 -1.763 1.962 1.00 54.03 98 THR A O 1
ATOM 815 N N . ASN A 1 99 ? -18.808 -0.971 2.829 1.00 61.72 99 ASN A N 1
ATOM 816 C CA . ASN A 1 99 ? -19.422 -0.694 1.530 1.00 61.72 99 ASN A CA 1
ATOM 817 C C . ASN A 1 99 ? -18.741 0.457 0.778 1.00 61.72 99 ASN A C 1
ATOM 819 O O . ASN A 1 99 ? -18.522 0.340 -0.427 1.00 61.72 99 ASN A O 1
ATOM 823 N N . VAL A 1 100 ? -18.355 1.540 1.456 1.00 61.12 100 VAL A N 1
ATOM 824 C CA . VAL A 1 100 ? -17.593 2.647 0.851 1.00 61.12 100 VAL A CA 1
ATOM 825 C C . VAL A 1 100 ? -16.238 2.156 0.341 1.00 61.12 100 VAL A C 1
ATOM 827 O O . VAL A 1 100 ? -15.875 2.437 -0.801 1.00 61.12 100 VAL A O 1
ATOM 830 N N . ILE A 1 101 ? -15.519 1.369 1.143 1.00 56.22 101 ILE A N 1
ATOM 831 C CA . ILE A 1 101 ? -14.230 0.782 0.765 1.00 56.22 101 ILE A CA 1
ATOM 832 C C . ILE A 1 101 ? -14.419 -0.213 -0.388 1.00 56.22 101 ILE A C 1
ATOM 834 O O . ILE A 1 101 ? -13.765 -0.088 -1.418 1.00 56.22 101 ILE A O 1
ATOM 838 N N . THR A 1 102 ? -15.360 -1.152 -0.270 1.00 53.69 102 THR A N 1
ATOM 839 C CA . THR A 1 102 ? -15.600 -2.217 -1.260 1.00 53.69 102 THR A CA 1
ATOM 840 C C . THR A 1 102 ? -16.085 -1.662 -2.595 1.00 53.69 102 THR A C 1
ATOM 842 O O . THR A 1 102 ? -15.626 -2.106 -3.644 1.00 53.69 102 THR A O 1
ATOM 845 N N . ASN A 1 103 ? -16.980 -0.672 -2.592 1.00 54.72 103 ASN A N 1
ATOM 846 C CA . ASN A 1 103 ? -17.422 -0.024 -3.825 1.00 54.72 103 ASN A CA 1
ATOM 847 C C . ASN A 1 103 ? -16.299 0.812 -4.438 1.00 54.72 103 ASN A C 1
ATOM 849 O O . ASN A 1 103 ? -16.120 0.770 -5.649 1.00 54.72 103 ASN A O 1
ATOM 853 N N . SER A 1 104 ? -15.481 1.487 -3.625 1.00 48.69 104 SER A N 1
ATOM 854 C CA . SER A 1 104 ? -14.301 2.197 -4.123 1.00 48.69 104 SER A CA 1
ATOM 855 C C . SER A 1 104 ? -13.300 1.232 -4.777 1.00 48.69 104 SER A C 1
ATOM 857 O O . SER A 1 104 ? -12.871 1.480 -5.901 1.00 48.69 104 SER A O 1
ATOM 859 N N . VAL A 1 105 ? -13.022 0.074 -4.169 1.00 48.06 105 VAL A N 1
ATOM 860 C CA . VAL A 1 105 ? -12.152 -0.978 -4.736 1.00 48.06 105 VAL A CA 1
ATOM 861 C C . VAL A 1 105 ? -12.742 -1.576 -6.023 1.00 48.06 105 VAL A C 1
ATOM 863 O O . VAL A 1 105 ? -12.033 -1.689 -7.020 1.00 48.06 105 VAL A O 1
ATOM 866 N N . LYS A 1 106 ? -14.052 -1.865 -6.063 1.00 44.53 106 LYS A N 1
ATOM 867 C CA . LYS A 1 106 ? -14.752 -2.333 -7.278 1.00 44.53 106 LYS A CA 1
ATOM 868 C C . LYS A 1 106 ? -14.754 -1.293 -8.400 1.00 44.53 106 LYS A C 1
ATOM 870 O O . LYS A 1 106 ? -14.662 -1.649 -9.569 1.00 44.53 106 LYS A O 1
ATOM 875 N N . THR A 1 107 ? -14.835 -0.003 -8.071 1.00 36.19 107 THR A N 1
ATOM 876 C CA . THR A 1 107 ? -14.687 1.058 -9.079 1.00 36.19 107 THR A CA 1
ATOM 877 C C . THR A 1 107 ? -13.243 1.210 -9.564 1.00 36.19 107 THR A C 1
ATOM 879 O O . THR A 1 107 ? -13.052 1.520 -10.733 1.00 36.19 107 THR A O 1
ATOM 882 N N . HIS A 1 108 ? -12.225 0.898 -8.752 1.00 38.38 108 HIS A N 1
ATOM 883 C CA . HIS A 1 108 ? -10.818 0.925 -9.185 1.00 38.38 108 HIS A CA 1
ATOM 884 C C . HIS A 1 108 ? -10.421 -0.272 -10.063 1.00 38.38 108 HIS A C 1
ATOM 886 O O . HIS A 1 108 ? -9.524 -0.125 -10.885 1.00 38.38 108 HIS A O 1
ATOM 892 N N . SER A 1 109 ? -11.123 -1.411 -9.992 1.00 38.84 109 SER A N 1
ATOM 893 C CA . SER A 1 109 ? -10.938 -2.502 -10.966 1.00 38.84 109 SER A CA 1
ATOM 894 C C . SER A 1 109 ? -11.631 -2.242 -12.315 1.00 38.84 109 SER A C 1
ATOM 896 O O . SER A 1 109 ? -11.429 -3.006 -13.252 1.00 38.84 109 SER A O 1
ATOM 898 N N . VAL A 1 110 ? -12.469 -1.199 -12.424 1.00 38.34 110 VAL A N 1
ATOM 899 C CA . VAL A 1 110 ? -13.250 -0.878 -13.640 1.00 38.34 110 VAL A CA 1
ATOM 900 C C . VAL A 1 110 ? -12.922 0.516 -14.216 1.00 38.34 110 VAL A C 1
ATOM 902 O O . VAL A 1 110 ? -13.299 0.809 -15.344 1.00 38.34 110 VAL A O 1
ATOM 905 N N . GLN A 1 111 ? -12.177 1.377 -13.508 1.00 37.31 111 GLN A N 1
ATOM 906 C CA . GLN A 1 111 ? -11.895 2.764 -13.932 1.00 37.31 111 GLN A CA 1
ATOM 907 C C . GLN A 1 111 ? -10.422 3.081 -14.238 1.00 37.31 111 GLN A C 1
ATOM 909 O O . GLN A 1 111 ? -10.040 4.253 -14.243 1.00 37.31 111 GLN A O 1
ATOM 914 N N . ASN A 1 112 ? -9.594 2.094 -14.583 1.00 39.94 112 ASN A N 1
ATOM 915 C CA . ASN A 1 112 ? -8.231 2.366 -15.062 1.00 39.94 112 ASN A CA 1
ATOM 916 C C . ASN A 1 112 ? -8.166 2.896 -16.516 1.00 39.94 112 ASN A C 1
ATOM 918 O O . ASN A 1 112 ? -7.180 2.696 -17.208 1.00 39.94 112 ASN A O 1
ATOM 922 N N . THR A 1 113 ? -9.205 3.586 -17.005 1.00 36.50 113 THR A N 1
ATOM 923 C CA . THR A 1 113 ? -9.264 4.084 -18.395 1.00 36.50 113 THR A CA 1
ATOM 924 C C . THR A 1 113 ? -9.609 5.567 -18.552 1.00 36.50 113 THR A C 1
ATOM 926 O O . THR A 1 113 ? -9.730 6.034 -19.680 1.00 36.50 113 THR A O 1
ATOM 929 N N . THR A 1 114 ? -9.724 6.363 -17.478 1.00 36.53 114 THR A N 1
ATOM 930 C CA . THR A 1 114 ? -10.032 7.805 -17.62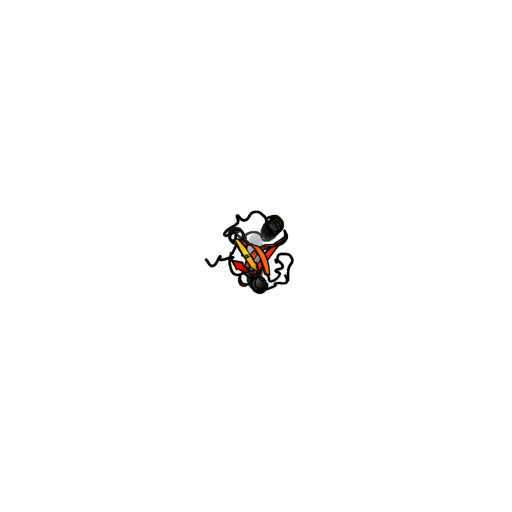6 1.00 36.53 114 THR A CA 1
ATOM 931 C C . THR A 1 114 ? -9.272 8.732 -16.672 1.00 36.53 114 THR A C 1
ATOM 933 O O . THR A 1 114 ? -9.846 9.686 -16.141 1.00 36.53 114 THR A O 1
ATOM 936 N N . ARG A 1 115 ? -7.971 8.511 -16.450 1.00 46.72 115 ARG A N 1
ATOM 937 C CA . ARG A 1 115 ? -7.085 9.619 -16.044 1.00 46.72 115 ARG A CA 1
ATOM 938 C C . ARG A 1 115 ? -6.711 10.381 -17.317 1.00 46.72 115 ARG A C 1
ATOM 940 O O . ARG A 1 115 ? -6.335 9.761 -18.306 1.00 46.72 115 ARG A O 1
ATOM 947 N N . LYS A 1 116 ? -6.885 11.710 -17.343 1.00 46.22 116 LYS A N 1
ATOM 948 C CA . LYS A 1 116 ? -6.423 12.511 -18.489 1.00 46.22 116 LYS A CA 1
ATOM 949 C C . LYS A 1 116 ? -4.907 12.295 -18.617 1.00 46.22 116 LYS A C 1
ATOM 951 O O . LYS A 1 116 ? -4.230 12.536 -17.621 1.00 46.22 116 LYS A O 1
ATOM 956 N N . PRO A 1 117 ? -4.391 11.861 -19.780 1.00 52.81 117 PRO A N 1
ATOM 957 C CA . PRO A 1 117 ? -2.966 11.638 -19.958 1.00 52.81 117 PRO A CA 1
ATOM 958 C C . PRO A 1 117 ? -2.202 12.926 -19.652 1.00 52.81 117 PRO A C 1
ATOM 960 O O . PRO A 1 117 ? -2.439 13.958 -20.287 1.00 52.81 117 PRO A O 1
ATOM 963 N N . THR A 1 118 ? -1.305 12.888 -18.677 1.00 54.88 118 THR A N 1
ATOM 964 C CA . THR A 1 118 ? -0.398 13.994 -18.380 1.00 54.88 118 THR A CA 1
ATOM 965 C C . THR A 1 118 ? 0.993 13.571 -18.807 1.00 54.88 118 THR A C 1
ATOM 967 O O . THR A 1 118 ? 1.567 12.663 -18.220 1.00 54.88 118 THR A O 1
ATOM 970 N N . ASN A 1 119 ? 1.552 14.275 -19.799 1.00 67.44 119 ASN A N 1
ATOM 971 C CA . ASN A 1 119 ? 2.932 14.087 -20.258 1.00 67.44 119 ASN A CA 1
ATOM 972 C C . ASN A 1 119 ? 3.159 12.803 -21.088 1.00 67.44 119 ASN A C 1
ATOM 974 O O . ASN A 1 119 ? 4.075 12.032 -20.817 1.00 67.44 119 ASN A O 1
ATOM 978 N N . VAL A 1 120 ? 2.346 12.599 -22.133 1.00 87.25 120 VAL A N 1
ATOM 979 C CA . VAL A 1 120 ? 2.496 11.458 -23.052 1.00 87.25 120 VAL A CA 1
ATOM 980 C C . VAL A 1 120 ? 3.716 11.638 -23.953 1.00 87.25 120 VAL A C 1
ATOM 982 O O . VAL A 1 120 ? 3.817 12.642 -24.660 1.00 87.25 120 VAL A O 1
ATOM 985 N N . PHE A 1 121 ? 4.625 10.664 -23.978 1.00 90.19 121 PHE A N 1
ATOM 986 C CA . PHE A 1 121 ? 5.754 10.644 -24.915 1.00 90.19 121 PHE A CA 1
ATOM 987 C C . PHE A 1 121 ? 6.155 9.220 -25.302 1.00 90.19 121 PHE A C 1
ATOM 989 O O . PHE A 1 121 ? 5.846 8.257 -24.607 1.00 90.19 121 PHE A O 1
ATOM 996 N N . HIS A 1 122 ? 6.877 9.094 -26.415 1.00 92.62 122 HIS A N 1
ATOM 997 C CA . HIS A 1 122 ? 7.502 7.834 -26.807 1.00 92.62 122 HIS A CA 1
ATOM 998 C C . HIS A 1 122 ? 8.865 7.702 -26.135 1.00 92.62 122 HIS A C 1
ATOM 1000 O O . HIS A 1 122 ? 9.687 8.624 -26.180 1.00 92.62 122 HIS A O 1
ATOM 1006 N N . GLY A 1 123 ? 9.085 6.559 -25.499 1.00 93.81 123 GLY A N 1
ATOM 1007 C CA . GLY A 1 123 ? 10.330 6.248 -24.817 1.00 93.81 123 GLY A CA 1
ATOM 1008 C C . GLY A 1 123 ? 10.907 4.925 -25.290 1.00 93.81 123 GLY A C 1
ATOM 1009 O O . GLY A 1 123 ? 10.174 4.022 -25.701 1.00 93.81 123 GLY A O 1
ATOM 1010 N N . ARG A 1 124 ? 12.232 4.815 -25.222 1.00 95.62 124 ARG A N 1
ATOM 1011 C CA . ARG A 1 124 ? 12.954 3.575 -25.489 1.00 95.62 124 ARG A CA 1
ATOM 1012 C C . ARG A 1 124 ? 13.269 2.886 -24.174 1.00 95.62 124 ARG A C 1
ATOM 1014 O O . ARG A 1 124 ? 13.854 3.489 -23.275 1.00 95.62 124 ARG A O 1
ATOM 1021 N N . VAL A 1 125 ? 12.934 1.607 -24.084 1.00 96.00 125 VAL A N 1
ATOM 1022 C CA . VAL A 1 125 ? 13.287 0.767 -22.943 1.00 96.00 125 VAL A CA 1
ATOM 1023 C C . VAL A 1 125 ? 14.801 0.546 -22.928 1.00 96.00 125 VAL A C 1
ATOM 1025 O O . VAL A 1 125 ? 15.369 -0.023 -23.864 1.00 96.00 125 VAL A O 1
ATOM 1028 N N . VAL A 1 126 ? 15.468 0.961 -21.854 1.00 96.25 126 VAL A N 1
ATOM 1029 C CA . VAL A 1 126 ? 16.920 0.794 -21.667 1.00 96.25 126 VAL A CA 1
ATOM 1030 C C . VAL A 1 126 ? 17.286 -0.447 -20.852 1.00 96.25 126 VAL A C 1
ATOM 1032 O O . VAL A 1 126 ? 18.377 -0.999 -21.034 1.00 96.25 126 VAL A O 1
ATOM 1035 N N . TYR A 1 127 ? 16.349 -0.957 -20.048 1.00 95.12 127 TYR A N 1
ATOM 1036 C CA . TYR A 1 127 ? 16.494 -2.184 -19.262 1.00 95.12 127 TYR A CA 1
ATOM 1037 C C . TYR A 1 127 ? 15.245 -3.060 -19.384 1.00 95.12 127 TYR A C 1
ATOM 1039 O O . TYR A 1 127 ? 14.126 -2.559 -19.346 1.00 95.12 127 TYR A O 1
ATOM 1047 N N . SER A 1 128 ? 15.424 -4.377 -19.516 1.00 95.06 128 SER A N 1
ATOM 1048 C CA . SER A 1 128 ? 14.292 -5.309 -19.494 1.00 95.06 128 SER A CA 1
ATOM 1049 C C . SER A 1 128 ? 13.718 -5.410 -18.083 1.00 95.06 128 SER A C 1
ATOM 1051 O O . SER A 1 128 ? 14.473 -5.453 -17.112 1.00 95.06 128 SER A O 1
ATOM 1053 N N . TYR A 1 129 ? 12.399 -5.516 -17.978 1.00 93.75 129 TYR A N 1
ATOM 1054 C CA . TYR A 1 129 ? 11.686 -5.661 -16.715 1.00 93.75 129 TYR A CA 1
ATOM 1055 C C . TYR A 1 129 ? 10.673 -6.796 -16.820 1.00 93.75 129 TYR A C 1
ATOM 1057 O O . TYR A 1 129 ? 9.844 -6.814 -17.736 1.00 93.75 129 TYR A O 1
ATOM 1065 N N . ASN A 1 130 ? 10.756 -7.755 -15.896 1.00 93.44 130 ASN A N 1
ATOM 1066 C CA . ASN A 1 130 ? 9.774 -8.823 -15.789 1.00 93.44 130 ASN A CA 1
ATOM 1067 C C . ASN A 1 130 ? 8.799 -8.485 -14.653 1.00 93.44 130 ASN A C 1
ATOM 1069 O O . ASN A 1 130 ? 9.256 -8.374 -13.514 1.00 93.44 130 ASN A O 1
ATOM 1073 N N . PRO A 1 131 ? 7.496 -8.343 -14.945 1.00 87.38 131 PRO A N 1
ATOM 1074 C CA . PRO A 1 131 ? 6.514 -7.953 -13.948 1.00 87.38 131 PRO A CA 1
ATOM 1075 C C . PRO A 1 131 ? 6.367 -9.047 -12.887 1.00 87.38 131 PRO A C 1
ATOM 1077 O O . PRO A 1 131 ? 6.447 -10.242 -13.192 1.00 87.38 131 PRO A O 1
ATOM 1080 N N . GLN A 1 132 ? 6.161 -8.630 -11.644 1.00 82.50 132 GLN A N 1
ATOM 1081 C CA . GLN A 1 132 ? 5.829 -9.495 -10.514 1.00 82.50 132 GLN A CA 1
ATOM 1082 C C . GLN A 1 132 ? 4.316 -9.613 -10.320 1.00 82.50 132 GLN A C 1
ATOM 1084 O O . GLN A 1 132 ? 3.846 -10.629 -9.812 1.00 82.50 132 GLN A O 1
ATOM 1089 N N . ASN A 1 133 ? 3.558 -8.613 -10.775 1.00 79.31 133 ASN A N 1
ATOM 1090 C CA . ASN A 1 133 ? 2.107 -8.543 -10.629 1.00 79.31 133 ASN A CA 1
ATOM 1091 C C . ASN A 1 133 ? 1.401 -8.247 -11.963 1.00 79.31 133 ASN A C 1
ATOM 1093 O O . ASN A 1 133 ? 1.996 -7.728 -12.903 1.00 79.31 133 ASN A O 1
ATOM 1097 N N . GLU A 1 134 ? 0.102 -8.544 -12.048 1.00 77.81 134 GLU A N 1
ATOM 1098 C CA . GLU A 1 134 ? -0.682 -8.410 -13.292 1.00 77.81 134 GLU A CA 1
ATOM 1099 C C . GLU A 1 134 ? -0.892 -6.958 -13.761 1.00 77.81 134 GLU A C 1
ATOM 1101 O O . GLU A 1 134 ? -1.177 -6.730 -14.935 1.00 77.81 134 GLU A O 1
ATOM 1106 N N . TYR A 1 135 ? -0.753 -5.980 -12.861 1.00 76.75 135 TYR A N 1
ATOM 1107 C CA . TYR A 1 135 ? -0.895 -4.548 -13.157 1.00 76.75 135 TYR A CA 1
ATOM 1108 C C . TYR A 1 135 ? 0.417 -3.883 -13.614 1.00 76.75 135 TYR A C 1
ATOM 1110 O O . TYR A 1 135 ? 0.435 -2.692 -13.940 1.00 76.75 135 TYR A O 1
ATOM 1118 N N . GLU A 1 136 ? 1.522 -4.629 -13.627 1.00 85.56 136 GLU A N 1
ATOM 1119 C CA . GLU A 1 136 ? 2.831 -4.153 -14.065 1.00 85.56 136 GLU A CA 1
ATOM 1120 C C . GLU A 1 136 ? 3.064 -4.450 -15.552 1.00 85.56 136 GLU A C 1
ATOM 1122 O O . GLU A 1 136 ? 2.657 -5.483 -16.092 1.00 85.56 136 GLU A O 1
ATOM 1127 N N . LEU A 1 137 ? 3.759 -3.539 -16.230 1.00 89.75 137 LEU A N 1
ATOM 1128 C CA . LEU A 1 137 ? 4.058 -3.656 -17.649 1.00 89.75 137 LEU A CA 1
ATOM 1129 C C . LEU A 1 137 ? 5.389 -4.379 -17.860 1.00 89.75 137 LEU A C 1
ATOM 1131 O O . LEU A 1 137 ? 6.439 -3.926 -17.408 1.00 89.75 137 LEU A O 1
ATOM 1135 N N . LYS A 1 138 ? 5.367 -5.481 -18.615 1.00 94.00 138 LYS A N 1
ATOM 1136 C CA . LYS A 1 138 ? 6.596 -6.135 -19.077 1.00 94.00 138 LYS A CA 1
ATOM 1137 C C . LYS A 1 138 ? 7.345 -5.219 -20.042 1.00 94.00 138 LYS A C 1
ATOM 1139 O O . LYS A 1 138 ? 6.760 -4.755 -21.016 1.00 94.00 138 LYS A O 1
ATOM 1144 N N . LEU A 1 139 ? 8.645 -5.041 -19.814 1.00 96.19 139 LEU A N 1
ATOM 1145 C CA . LEU A 1 139 ? 9.519 -4.266 -20.691 1.00 96.19 139 LEU A CA 1
ATOM 1146 C C . LEU A 1 139 ? 10.607 -5.150 -21.304 1.00 96.19 139 LEU A C 1
ATOM 1148 O O . LEU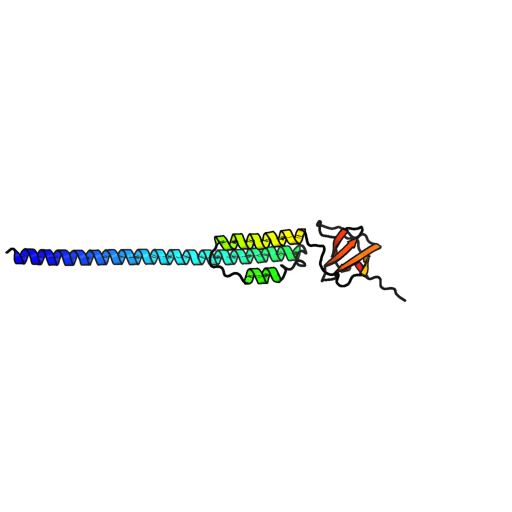 A 1 139 ? 11.254 -5.935 -20.607 1.00 96.19 139 LEU A O 1
ATOM 1152 N N . GLU A 1 140 ? 10.853 -4.984 -22.601 1.00 96.44 140 GLU A N 1
ATOM 1153 C CA . GLU A 1 140 ? 11.955 -5.631 -23.314 1.00 96.44 140 GLU A CA 1
ATOM 1154 C C . GLU A 1 140 ? 12.967 -4.569 -23.751 1.00 96.44 140 GLU A C 1
ATOM 1156 O O . GLU A 1 140 ? 12.620 -3.603 -24.426 1.00 96.44 140 GLU A O 1
ATOM 1161 N N . LYS A 1 141 ? 14.235 -4.716 -23.345 1.00 96.06 141 LYS A N 1
ATOM 1162 C CA . LYS A 1 141 ? 15.294 -3.762 -23.698 1.00 96.06 141 LYS A CA 1
ATOM 1163 C C . LYS A 1 141 ? 15.352 -3.531 -25.210 1.00 96.06 141 LYS A C 1
ATOM 1165 O O . LYS A 1 141 ? 15.464 -4.477 -25.985 1.00 96.06 141 LYS A O 1
ATOM 1170 N N . GLY A 1 142 ? 15.358 -2.261 -25.605 1.00 93.62 142 GLY A N 1
ATOM 1171 C CA . GLY A 1 142 ? 15.351 -1.822 -26.999 1.00 93.62 142 GLY A CA 1
ATOM 1172 C C . GLY A 1 142 ? 13.955 -1.662 -27.602 1.00 93.62 142 GLY A C 1
ATOM 1173 O O . GLY A 1 142 ? 13.852 -1.127 -28.704 1.00 93.62 142 GLY A O 1
ATOM 1174 N N . GLU A 1 143 ? 12.894 -2.074 -26.902 1.00 94.25 143 GLU A N 1
ATOM 1175 C CA . GLU A 1 143 ? 11.514 -1.836 -27.322 1.00 94.25 143 GLU A CA 1
ATOM 1176 C C . GLU A 1 143 ? 11.132 -0.355 -27.178 1.00 94.25 143 GLU A C 1
ATOM 1178 O O . GLU A 1 143 ? 11.648 0.373 -26.325 1.00 94.25 143 GLU A O 1
ATOM 1183 N N . TRP A 1 144 ? 10.206 0.079 -28.029 1.00 94.12 144 TRP A N 1
ATOM 1184 C CA . TRP A 1 144 ? 9.565 1.383 -27.952 1.00 94.12 144 TRP A CA 1
ATOM 1185 C C . TRP A 1 144 ? 8.208 1.260 -27.278 1.00 94.12 144 TRP A C 1
ATOM 1187 O O . TRP A 1 144 ? 7.401 0.416 -27.663 1.00 94.12 144 TRP A O 1
ATOM 1197 N N . ILE A 1 145 ? 7.953 2.132 -26.307 1.00 94.88 145 ILE A N 1
ATOM 1198 C CA . ILE A 1 145 ? 6.682 2.182 -25.588 1.00 94.88 145 ILE A CA 1
ATOM 1199 C C . ILE A 1 145 ? 6.127 3.604 -25.576 1.00 94.88 145 ILE A C 1
ATOM 1201 O O . ILE A 1 145 ? 6.861 4.582 -25.762 1.00 94.88 145 ILE A O 1
ATOM 1205 N N . THR A 1 146 ? 4.833 3.722 -25.301 1.00 93.50 146 THR A N 1
ATOM 1206 C CA . THR A 1 146 ? 4.190 5.011 -25.048 1.00 93.50 146 THR A CA 1
ATOM 1207 C C . THR A 1 146 ? 4.076 5.210 -23.543 1.00 93.50 146 THR A C 1
ATOM 1209 O O . THR A 1 146 ? 3.361 4.475 -22.872 1.00 93.50 146 THR A O 1
ATOM 1212 N N . VAL A 1 147 ? 4.775 6.200 -22.995 1.00 92.19 147 VAL A N 1
ATOM 1213 C CA . VAL A 1 147 ? 4.613 6.612 -21.595 1.00 92.19 147 VAL A CA 1
ATOM 1214 C C . VAL A 1 147 ? 3.385 7.508 -21.512 1.00 92.19 147 VAL A C 1
ATOM 1216 O O . VAL A 1 147 ? 3.270 8.446 -22.296 1.00 92.19 147 VAL A O 1
ATOM 1219 N N . ILE A 1 148 ? 2.465 7.204 -20.600 1.00 88.88 148 ILE A N 1
ATOM 1220 C CA . ILE A 1 148 ? 1.157 7.857 -20.443 1.00 88.88 148 ILE A CA 1
ATOM 1221 C C . ILE A 1 148 ? 1.150 8.805 -19.235 1.00 88.88 148 ILE A C 1
ATOM 1223 O O . ILE A 1 148 ? 0.542 9.876 -19.312 1.00 88.88 148 ILE A O 1
ATOM 1227 N N . SER A 1 149 ? 1.829 8.429 -18.144 1.00 84.19 149 SER A N 1
ATOM 1228 C CA . SER A 1 149 ? 2.002 9.262 -16.946 1.00 84.19 149 SER A CA 1
ATOM 1229 C C . SER A 1 149 ? 3.393 9.094 -16.334 1.00 84.19 149 SER A C 1
ATOM 1231 O O . SER A 1 149 ? 3.933 7.988 -16.290 1.00 84.19 149 SER A O 1
ATOM 1233 N N . THR A 1 150 ? 3.950 10.199 -15.827 1.00 83.19 150 THR A N 1
ATOM 1234 C CA . THR A 1 150 ? 5.264 10.264 -15.166 1.00 83.19 150 THR A CA 1
ATOM 1235 C C . THR A 1 150 ? 5.190 10.594 -13.673 1.00 83.19 150 THR A C 1
ATOM 1237 O O . THR A 1 150 ? 6.077 11.265 -13.141 1.00 83.19 150 THR A O 1
ATOM 1240 N N . ASP A 1 151 ? 4.121 10.186 -12.994 1.00 75.88 151 ASP A N 1
ATOM 1241 C CA . ASP A 1 151 ? 3.879 10.548 -11.595 1.00 75.88 151 ASP A CA 1
ATOM 1242 C C . ASP A 1 151 ? 4.745 9.719 -10.623 1.00 75.88 151 ASP A C 1
ATOM 1244 O O . ASP A 1 151 ? 4.327 8.690 -10.098 1.00 75.88 151 ASP A O 1
ATOM 1248 N N . GLY A 1 152 ? 5.961 10.197 -10.343 1.00 77.06 152 GLY A N 1
ATOM 1249 C CA . GLY A 1 152 ? 6.859 9.622 -9.334 1.00 77.06 152 GLY A CA 1
ATOM 1250 C C . GLY A 1 152 ? 7.859 8.600 -9.885 1.00 77.06 152 GLY A C 1
ATOM 1251 O O . GLY A 1 152 ? 8.348 8.728 -11.008 1.00 77.06 152 GLY A O 1
ATOM 1252 N N . GLU A 1 153 ? 8.211 7.610 -9.059 1.00 83.19 153 GLU A N 1
ATOM 1253 C CA . GLU A 1 153 ? 9.225 6.585 -9.375 1.00 83.19 153 GLU A CA 1
ATOM 1254 C C . GLU A 1 153 ? 8.696 5.446 -10.260 1.00 83.19 153 GLU A C 1
ATOM 1256 O O . GLU A 1 153 ? 9.483 4.707 -10.851 1.00 83.19 153 GLU A O 1
ATOM 1261 N N . TRP A 1 154 ? 7.373 5.323 -10.380 1.00 88.31 154 TRP A N 1
ATOM 1262 C CA . TRP A 1 154 ? 6.699 4.362 -11.248 1.00 88.31 154 TRP A CA 1
ATOM 1263 C C . TRP A 1 154 ? 5.883 5.113 -12.285 1.00 88.31 154 TRP A C 1
ATOM 1265 O O . TRP A 1 154 ? 5.027 5.927 -11.948 1.00 88.31 154 TRP A O 1
ATOM 1275 N N . TRP A 1 155 ? 6.169 4.851 -13.550 1.00 90.38 155 TRP A N 1
ATOM 1276 C CA . TRP A 1 155 ? 5.462 5.447 -14.672 1.00 90.38 155 TRP A CA 1
ATOM 1277 C C . TRP A 1 155 ? 4.423 4.478 -15.205 1.00 90.38 155 TRP A C 1
ATOM 1279 O O . TRP A 1 155 ? 4.585 3.265 -15.106 1.00 90.38 155 TRP A O 1
ATOM 1289 N N . GLU A 1 156 ? 3.362 5.022 -15.784 1.00 88.38 156 GLU A N 1
ATOM 1290 C CA . GLU A 1 156 ? 2.360 4.249 -16.511 1.00 88.38 156 GLU A CA 1
ATOM 1291 C C . GLU A 1 156 ? 2.641 4.365 -18.003 1.00 88.38 156 GLU A C 1
ATOM 1293 O O . GLU A 1 156 ? 2.943 5.451 -18.508 1.00 88.38 156 GLU A O 1
ATOM 1298 N N . GLY A 1 157 ? 2.518 3.261 -18.728 1.00 89.94 157 GLY A N 1
ATOM 1299 C CA . GLY A 1 157 ? 2.651 3.276 -20.175 1.00 89.94 157 GLY A CA 1
ATOM 1300 C C . GLY A 1 157 ? 1.991 2.089 -20.840 1.00 89.94 157 GLY A C 1
ATOM 1301 O O . GLY A 1 157 ? 1.413 1.219 -20.190 1.00 89.94 157 GLY A O 1
ATOM 1302 N N . GLU A 1 158 ? 2.083 2.084 -22.160 1.00 92.56 158 GLU A N 1
ATOM 1303 C CA . GLU A 1 158 ? 1.492 1.086 -23.030 1.00 92.56 158 GLU A CA 1
ATOM 1304 C C . GLU A 1 158 ? 2.563 0.435 -23.907 1.00 92.56 158 GLU A C 1
ATOM 1306 O O . GLU A 1 158 ? 3.363 1.112 -24.560 1.00 92.56 158 GLU A O 1
ATOM 1311 N N . SER A 1 159 ? 2.546 -0.896 -23.944 1.00 91.62 159 SER A N 1
ATOM 1312 C CA . SER A 1 159 ? 3.307 -1.720 -24.884 1.00 91.62 159 SER A CA 1
ATOM 1313 C C . SER A 1 159 ? 2.408 -2.836 -25.402 1.00 91.62 159 SER A C 1
ATOM 1315 O O . SER A 1 159 ? 1.711 -3.496 -24.629 1.00 91.62 159 SER A O 1
ATOM 1317 N N . LYS A 1 160 ? 2.423 -3.062 -26.722 1.00 88.44 160 LYS A N 1
ATOM 1318 C CA . LYS A 1 160 ? 1.718 -4.182 -27.377 1.00 88.44 160 LYS A CA 1
ATOM 1319 C C . LYS A 1 160 ? 0.227 -4.277 -26.975 1.00 88.44 160 LYS A C 1
ATOM 1321 O O . LYS A 1 160 ? -0.306 -5.373 -26.820 1.00 88.44 160 LYS A O 1
ATOM 1326 N N . GLY A 1 161 ? -0.436 -3.130 -26.785 1.00 85.44 161 GLY A N 1
ATOM 1327 C CA . GLY A 1 161 ? -1.849 -3.037 -26.392 1.00 85.44 161 GLY A CA 1
ATOM 1328 C C . GLY A 1 161 ? -2.143 -3.363 -24.921 1.00 85.44 161 GLY A C 1
ATOM 1329 O O . GLY A 1 161 ? -3.308 -3.493 -24.548 1.00 85.44 161 GLY A O 1
ATOM 1330 N N . LYS A 1 162 ? -1.113 -3.526 -24.081 1.00 85.69 162 LYS A N 1
ATOM 1331 C CA . LYS A 1 162 ? -1.238 -3.662 -22.626 1.00 85.69 162 LYS A CA 1
ATOM 1332 C C . LYS A 1 162 ? -0.795 -2.377 -21.946 1.00 85.69 162 LYS A C 1
ATOM 1334 O O . LYS A 1 162 ? 0.264 -1.850 -22.275 1.00 85.69 162 LYS A O 1
ATOM 1339 N N . ILE A 1 163 ? -1.581 -1.933 -20.972 1.00 86.62 163 ILE A N 1
ATOM 1340 C CA . ILE A 1 163 ? -1.275 -0.787 -20.114 1.00 86.62 163 ILE A CA 1
ATOM 1341 C C . ILE A 1 163 ? -0.876 -1.312 -18.739 1.00 86.62 163 ILE A C 1
ATOM 1343 O O . ILE A 1 163 ? -1.514 -2.226 -18.217 1.00 86.62 163 ILE A O 1
ATOM 1347 N N . GLY A 1 164 ? 0.170 -0.736 -18.160 1.00 85.81 164 GLY A N 1
ATOM 1348 C CA . GLY A 1 164 ? 0.610 -1.067 -16.812 1.00 85.81 164 GLY A CA 1
ATOM 1349 C C . GLY A 1 164 ? 1.685 -0.114 -16.314 1.00 85.81 164 GLY A C 1
ATOM 1350 O O . GLY A 1 164 ? 2.169 0.748 -17.055 1.00 85.81 164 GLY A O 1
ATOM 1351 N N . ILE A 1 165 ? 2.065 -0.286 -15.050 1.00 87.38 165 ILE A N 1
ATOM 1352 C CA . ILE A 1 165 ? 3.128 0.510 -14.432 1.00 87.38 165 ILE A CA 1
ATOM 1353 C C . ILE A 1 165 ? 4.497 -0.162 -14.556 1.00 87.38 165 ILE A C 1
ATOM 1355 O O . ILE A 1 165 ? 4.599 -1.386 -14.600 1.00 87.38 165 ILE A O 1
ATOM 1359 N N . PHE A 1 166 ? 5.559 0.635 -14.590 1.00 90.56 166 PHE A N 1
ATOM 1360 C CA . PHE A 1 166 ? 6.945 0.170 -14.611 1.00 90.56 166 PHE A CA 1
ATOM 1361 C C . PHE A 1 166 ? 7.878 1.201 -13.945 1.00 90.56 166 PHE A C 1
ATOM 1363 O O . PHE A 1 166 ? 7.512 2.375 -13.842 1.00 90.56 166 PHE A O 1
ATOM 1370 N N . PRO A 1 167 ? 9.090 0.819 -13.500 1.00 92.38 167 PRO A N 1
ATOM 1371 C CA . PRO A 1 167 ? 10.012 1.763 -12.869 1.00 92.38 167 PRO A CA 1
ATOM 1372 C C . PRO A 1 167 ? 10.503 2.832 -13.860 1.00 92.38 167 PRO A C 1
ATOM 1374 O O . PRO A 1 167 ? 10.981 2.508 -14.947 1.00 92.38 167 PRO A O 1
ATOM 1377 N N . SER A 1 168 ? 10.450 4.107 -13.476 1.00 90.50 168 SER A N 1
ATOM 1378 C CA . SER A 1 168 ? 10.727 5.258 -14.354 1.00 90.50 168 SER A CA 1
ATOM 1379 C C . SER A 1 168 ? 12.090 5.196 -15.058 1.00 90.50 168 SER A C 1
ATOM 1381 O O . SER A 1 168 ? 12.202 5.479 -16.248 1.00 90.50 168 SER A O 1
ATOM 1383 N N . HIS A 1 169 ? 13.126 4.745 -14.349 1.00 92.50 169 HIS A N 1
ATOM 1384 C CA . HIS A 1 169 ? 14.509 4.674 -14.837 1.00 92.50 169 HIS A CA 1
ATOM 1385 C C . HIS A 1 169 ? 14.755 3.603 -15.918 1.00 92.50 169 HIS A C 1
ATOM 1387 O O . HIS A 1 169 ? 15.877 3.464 -16.403 1.00 92.50 169 HIS A O 1
ATOM 1393 N N . TYR A 1 170 ? 13.738 2.814 -16.278 1.00 94.31 170 TYR A N 1
ATOM 1394 C CA . TYR A 1 170 ? 13.852 1.755 -17.285 1.00 94.31 170 TYR A CA 1
ATOM 1395 C C . TYR A 1 170 ? 13.563 2.256 -18.697 1.00 94.31 170 TYR A C 1
ATOM 1397 O O . TYR A 1 170 ? 13.786 1.521 -19.662 1.00 94.31 170 TYR A O 1
ATOM 1405 N N . VAL A 1 171 ? 13.090 3.497 -18.830 1.00 94.50 171 VAL A N 1
ATOM 1406 C CA . VAL A 1 171 ? 12.682 4.087 -20.101 1.00 94.50 171 VAL A CA 1
ATOM 1407 C C . VAL A 1 171 ? 13.279 5.478 -20.237 1.00 94.50 171 VAL A C 1
ATOM 1409 O O . VAL A 1 171 ? 13.105 6.338 -19.380 1.00 94.50 171 VAL A O 1
ATOM 1412 N N . GLU A 1 172 ? 13.951 5.716 -21.356 1.00 92.94 172 GLU A N 1
ATOM 1413 C CA . GLU A 1 172 ? 14.474 7.031 -21.710 1.00 92.94 172 GLU A CA 1
ATOM 1414 C C . GLU A 1 172 ? 13.581 7.677 -22.765 1.00 92.94 172 GLU A C 1
ATOM 1416 O O . GLU A 1 172 ? 13.164 7.034 -23.731 1.00 92.94 172 GLU A O 1
ATOM 1421 N N . ARG A 1 173 ? 13.285 8.968 -22.590 1.00 90.44 173 ARG A N 1
ATOM 1422 C CA . ARG A 1 173 ? 12.578 9.759 -23.600 1.00 90.44 173 ARG A CA 1
ATOM 1423 C C . ARG A 1 173 ? 13.423 9.832 -24.870 1.00 90.44 173 ARG A C 1
ATOM 1425 O O . ARG A 1 173 ? 14.625 10.070 -24.784 1.00 90.44 173 ARG A O 1
ATOM 1432 N N . ASP A 1 174 ? 12.786 9.708 -26.032 1.00 80.69 174 ASP A N 1
ATOM 1433 C CA . ASP A 1 174 ? 13.458 9.980 -27.302 1.00 80.69 174 ASP A CA 1
ATOM 1434 C C . ASP A 1 174 ? 13.839 11.465 -27.381 1.00 80.69 174 ASP A C 1
ATOM 1436 O O . ASP A 1 174 ? 12.997 12.334 -27.621 1.00 80.69 174 ASP A O 1
ATOM 1440 N N . VAL A 1 175 ? 15.104 11.780 -27.114 1.00 64.31 175 VAL A N 1
ATOM 1441 C CA . VAL A 1 175 ? 15.660 13.112 -27.342 1.00 64.31 175 VAL A CA 1
ATOM 1442 C C . VAL A 1 175 ? 16.430 13.026 -28.648 1.00 64.31 175 VAL A C 1
ATOM 1444 O O . VAL A 1 175 ? 17.535 12.488 -28.688 1.00 64.31 175 VAL A O 1
ATOM 1447 N N . LYS A 1 176 ? 15.848 13.545 -29.733 1.00 51.31 176 LYS A N 1
ATOM 1448 C CA . LYS A 1 176 ? 16.596 13.755 -30.975 1.00 51.31 176 LYS A CA 1
ATOM 1449 C C . LYS A 1 176 ? 17.773 14.682 -30.667 1.00 51.31 176 LYS A C 1
ATOM 1451 O O . LYS A 1 176 ? 17.573 15.869 -30.417 1.00 51.31 176 LYS A O 1
ATOM 1456 N N . ILE A 1 177 ? 18.981 14.126 -30.647 1.00 48.34 177 ILE A N 1
ATOM 1457 C CA . ILE A 1 177 ? 20.222 14.897 -30.621 1.00 48.34 177 ILE A CA 1
ATOM 1458 C C . ILE A 1 177 ? 20.387 15.445 -32.041 1.00 48.34 177 ILE A C 1
ATOM 1460 O O . ILE A 1 177 ? 20.683 14.681 -32.959 1.00 48.34 177 ILE A O 1
ATOM 1464 N N . ASN A 1 178 ? 20.078 16.732 -32.218 1.00 35.06 178 ASN A N 1
ATOM 1465 C CA . ASN A 1 178 ? 20.419 17.483 -33.429 1.00 35.06 178 ASN A CA 1
ATOM 1466 C C . ASN A 1 178 ? 21.918 17.779 -33.463 1.00 35.06 178 ASN A C 1
ATOM 1468 O O . ASN A 1 178 ? 22.461 18.124 -32.388 1.00 35.06 178 ASN A O 1
#